Protein AF-A0A8N5I0H7-F1 (afdb_monomer_lite)

InterPro domains:
  IPR001206 Diacylglycerol kinase, catalytic domain [PF00781] (2-85)
  IPR001206 Diacylglycerol kinase, catalytic domain [PS50146] (1-119)
  IPR016064 NAD kinase/diacylglycerol kinase-like domain superfamily [SSF111331] (2-170)
  IPR017438 Inorganic polyphosphate/ATP-NAD kinase, N-terminal [G3DSA:3.40.50.10330] (1-110)
  IPR050187 Lipid Phosphate Formation and Regulation [PTHR12358] (1-170)

pLDDT: mean 95.24, std 3.11, range [74.38, 98.5]

Foldseek 3Di:
DCVVLVHDDDDDDADDPLSLLCDLLPDDCVVDQAAEAEEAPRSVQSNLQSLCPHPPSVVSVVRHYAYQYPALHHPVLQVVCVVVPHDRDDDPVSNVSSVVCVSVVDDDDADKDWDADPVRDIGIDRGDDDDALQVQLVVVLPVVRVVRNCSSVVSNVVCVVVPDDDDDDDD

Structure (mmCIF, N/CA/C/O backbone):
data_AF-A0A8N5I0H7-F1
#
_entry.id   AF-A0A8N5I0H7-F1
#
loop_
_atom_site.group_PDB
_atom_site.id
_atom_site.type_symbol
_atom_site.label_atom_id
_atom_site.label_alt_id
_atom_site.label_comp_id
_atom_site.label_asym_id
_atom_site.label_entity_id
_atom_site.label_seq_id
_atom_site.pdbx_PDB_ins_code
_atom_site.Cartn_x
_atom_site.Cartn_y
_atom_site.Cartn_z
_atom_site.occupancy
_atom_site.B_iso_or_equiv
_atom_site.auth_seq_id
_atom_site.auth_comp_id
_atom_site.auth_asym_id
_atom_site.auth_atom_id
_atom_site.pdbx_PDB_model_num
ATOM 1 N N . MET A 1 1 ? 0.756 -18.100 -14.643 1.00 92.62 1 MET A N 1
ATOM 2 C CA . MET A 1 1 ? 1.289 -18.090 -13.262 1.00 92.62 1 MET A CA 1
ATOM 3 C C . MET A 1 1 ? 0.208 -18.489 -12.277 1.00 92.62 1 MET A C 1
ATOM 5 O O . MET A 1 1 ? 0.309 -19.598 -11.800 1.00 92.62 1 MET A O 1
ATOM 9 N N . LEU A 1 2 ? -0.837 -17.684 -12.038 1.00 95.69 2 LEU A N 1
ATOM 10 C CA . LEU A 1 2 ? -1.895 -18.067 -11.083 1.00 95.69 2 LEU A CA 1
ATOM 11 C C . LEU A 1 2 ? -2.635 -19.353 -11.487 1.00 95.69 2 LEU A C 1
ATOM 13 O O . LEU A 1 2 ? -2.748 -20.251 -10.670 1.00 95.69 2 LEU A O 1
ATOM 17 N N . ALA A 1 3 ? -3.022 -19.486 -12.762 1.00 95.25 3 ALA A N 1
ATOM 18 C CA . ALA A 1 3 ? -3.624 -20.723 -13.277 1.00 95.25 3 ALA A CA 1
ATOM 19 C C . ALA A 1 3 ? -2.689 -21.944 -13.158 1.00 95.25 3 ALA A C 1
ATOM 21 O O . ALA A 1 3 ? -3.121 -23.014 -12.760 1.00 95.25 3 ALA A O 1
ATOM 22 N N . GLU A 1 4 ? -1.394 -21.765 -13.437 1.00 96.44 4 GLU A N 1
ATOM 23 C CA . GLU A 1 4 ? -0.371 -22.821 -13.289 1.00 96.44 4 GLU A CA 1
ATOM 24 C C . GLU A 1 4 ? -0.136 -23.220 -11.824 1.00 96.44 4 GLU A C 1
ATOM 26 O O . GLU A 1 4 ? 0.354 -24.308 -11.548 1.00 96.44 4 GLU A O 1
ATOM 31 N N . ALA A 1 5 ? -0.445 -22.320 -10.889 1.00 96.00 5 ALA A N 1
ATOM 32 C CA . ALA A 1 5 ? -0.359 -22.548 -9.451 1.00 96.00 5 ALA A CA 1
ATOM 33 C C . ALA A 1 5 ? -1.702 -22.995 -8.845 1.00 96.00 5 ALA A C 1
ATOM 35 O O . ALA A 1 5 ? -1.812 -23.044 -7.625 1.00 96.00 5 ALA A O 1
ATOM 36 N N . ASP A 1 6 ? -2.710 -23.276 -9.681 1.00 96.19 6 ASP A N 1
ATOM 37 C CA . ASP A 1 6 ? -4.069 -23.657 -9.276 1.00 96.19 6 ASP A CA 1
ATOM 38 C C . ASP A 1 6 ? -4.744 -22.644 -8.326 1.00 96.19 6 ASP A C 1
ATOM 40 O O . ASP A 1 6 ? -5.499 -22.983 -7.419 1.00 96.19 6 ASP A O 1
ATOM 44 N N . ILE A 1 7 ? -4.456 -21.351 -8.526 1.00 96.81 7 ILE A N 1
ATOM 45 C CA . ILE A 1 7 ? -5.049 -20.259 -7.748 1.00 96.81 7 ILE A CA 1
ATOM 46 C C . ILE A 1 7 ? -6.268 -19.719 -8.499 1.00 96.81 7 ILE A C 1
ATOM 48 O O . ILE A 1 7 ? -6.137 -18.968 -9.475 1.00 96.81 7 ILE A O 1
ATOM 52 N N . ALA A 1 8 ? -7.462 -20.068 -8.017 1.00 96.56 8 ALA A N 1
ATOM 53 C CA . ALA A 1 8 ? -8.716 -19.477 -8.472 1.00 96.56 8 ALA A CA 1
ATOM 54 C C . ALA A 1 8 ? -8.784 -17.993 -8.078 1.00 96.56 8 ALA A C 1
ATOM 56 O O . ALA A 1 8 ? -8.439 -17.614 -6.959 1.00 96.56 8 ALA A O 1
ATOM 57 N N . THR A 1 9 ? -9.228 -17.131 -8.996 1.00 96.00 9 THR A N 1
ATOM 58 C CA . THR A 1 9 ? -9.289 -15.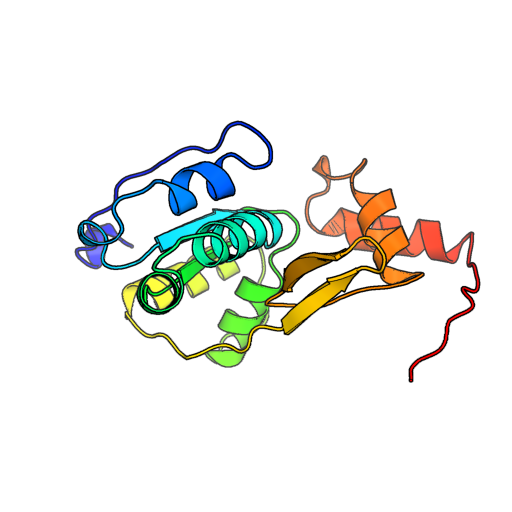684 -8.751 1.00 96.00 9 THR A CA 1
ATOM 59 C C . THR A 1 9 ? -10.618 -15.087 -9.182 1.00 96.00 9 THR A C 1
ATOM 61 O O . THR A 1 9 ? -11.172 -15.447 -10.217 1.00 96.00 9 THR A O 1
ATOM 64 N N . THR A 1 10 ? -11.101 -14.130 -8.392 1.00 97.50 10 THR A N 1
ATOM 65 C CA . THR A 1 10 ? -12.199 -13.233 -8.760 1.00 97.50 10 THR A CA 1
ATOM 66 C C . THR A 1 10 ? -11.648 -11.818 -8.822 1.00 97.50 10 THR A C 1
ATOM 68 O O . THR A 1 10 ? -10.976 -11.369 -7.894 1.00 97.50 10 THR A O 1
ATOM 71 N N . VAL A 1 11 ? -11.899 -11.117 -9.927 1.00 97.38 11 VAL A N 1
ATOM 72 C CA . VAL A 1 11 ? -11.373 -9.766 -10.150 1.00 97.38 11 VAL A CA 1
ATOM 73 C C . VAL A 1 11 ? -12.450 -8.737 -9.837 1.00 97.38 11 VAL A C 1
ATOM 75 O O . VAL A 1 11 ? -13.530 -8.760 -10.422 1.00 97.38 11 VAL A O 1
ATOM 78 N N . PHE A 1 12 ? -12.123 -7.797 -8.953 1.00 97.56 12 PHE A N 1
ATOM 79 C CA . PHE A 1 12 ? -12.928 -6.613 -8.683 1.00 97.56 12 PHE A CA 1
ATOM 80 C C . PHE A 1 12 ? -12.170 -5.362 -9.129 1.00 97.56 12 PHE A C 1
ATOM 82 O O . PHE A 1 12 ? -11.037 -5.132 -8.702 1.00 97.56 12 PHE A O 1
ATOM 89 N N . VAL A 1 13 ? -12.786 -4.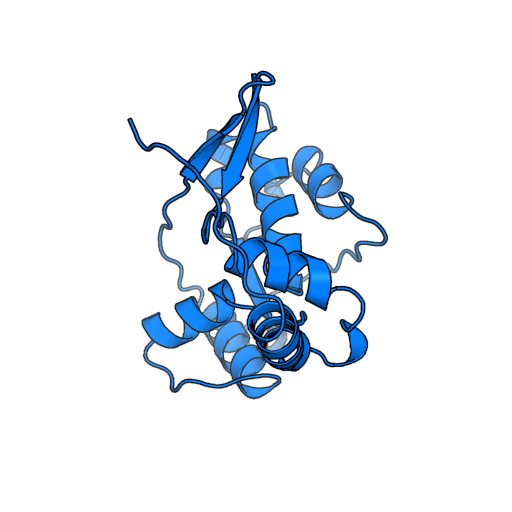554 -9.993 1.00 98.06 13 VAL A N 1
ATOM 90 C CA . VAL A 1 13 ? -12.175 -3.331 -10.526 1.00 98.06 13 VAL A CA 1
ATOM 91 C C . VAL A 1 13 ? -12.655 -2.129 -9.720 1.00 98.06 13 VAL A C 1
ATOM 93 O O . VAL A 1 13 ? -13.847 -1.853 -9.624 1.00 98.06 13 VAL A O 1
ATOM 96 N N . THR A 1 14 ? -11.715 -1.394 -9.135 1.00 97.62 14 THR A N 1
ATOM 97 C CA . THR A 1 14 ? -11.999 -0.155 -8.402 1.00 97.62 14 THR A CA 1
ATOM 98 C C . THR A 1 14 ? -12.090 1.020 -9.371 1.00 97.62 14 THR A C 1
ATOM 100 O O . THR A 1 14 ? -11.244 1.150 -10.252 1.00 97.62 14 THR A O 1
ATOM 103 N N . GLU A 1 15 ? -13.061 1.911 -9.181 1.00 96.69 15 GLU A N 1
ATOM 104 C CA . GLU A 1 15 ? -13.428 2.931 -10.180 1.00 96.69 15 GLU A CA 1
ATOM 105 C C . GLU A 1 15 ? -13.232 4.364 -9.672 1.00 96.69 15 GLU A C 1
ATOM 107 O O . GLU A 1 15 ? -13.194 5.312 -10.451 1.00 96.69 15 GLU A O 1
ATOM 112 N N . ARG A 1 16 ? -13.100 4.536 -8.353 1.00 96.75 16 ARG A N 1
ATOM 113 C CA . ARG A 1 16 ? -12.947 5.830 -7.681 1.00 96.75 16 ARG A CA 1
ATOM 114 C C . ARG A 1 16 ? -12.083 5.677 -6.434 1.00 96.75 16 ARG A C 1
ATOM 116 O O . ARG A 1 16 ? -11.897 4.564 -5.938 1.00 96.75 16 ARG A O 1
ATOM 123 N N . ALA A 1 17 ? -11.612 6.807 -5.915 1.00 94.56 17 ALA A N 1
ATOM 124 C CA . ALA A 1 17 ? -10.990 6.868 -4.598 1.00 94.56 17 ALA A CA 1
ATOM 125 C C . ALA A 1 17 ? -11.946 6.321 -3.527 1.00 94.56 17 ALA A C 1
ATOM 127 O O . ALA A 1 17 ? -13.151 6.568 -3.597 1.00 94.56 17 ALA A O 1
ATOM 128 N N . HIS A 1 18 ? -11.399 5.593 -2.557 1.00 97.06 18 HIS A N 1
ATOM 129 C CA . HIS A 1 18 ? -12.128 4.924 -1.474 1.00 97.06 18 HIS A CA 1
ATOM 130 C C . HIS A 1 18 ? -13.022 3.747 -1.902 1.00 97.06 18 HIS A C 1
ATOM 132 O O . HIS A 1 18 ? -13.664 3.135 -1.048 1.00 97.06 18 HIS A O 1
ATOM 138 N N . HIS A 1 19 ? -13.039 3.349 -3.184 1.00 98.44 19 HIS A N 1
ATOM 139 C CA . HIS A 1 19 ? -13.837 2.190 -3.600 1.00 98.44 19 HIS A CA 1
ATOM 140 C C . HIS A 1 19 ? -13.318 0.887 -2.981 1.00 98.44 19 HIS A C 1
ATOM 142 O O . HIS A 1 19 ? -14.117 0.042 -2.584 1.00 98.44 19 HIS A O 1
ATOM 148 N N . ALA A 1 20 ? -11.994 0.717 -2.885 1.00 98.38 20 ALA A N 1
ATOM 149 C CA . ALA A 1 20 ? -11.420 -0.481 -2.276 1.00 98.38 20 ALA A CA 1
ATOM 150 C C . ALA A 1 20 ? -11.711 -0.524 -0.777 1.00 98.38 20 ALA A C 1
ATOM 152 O O . ALA A 1 20 ? -12.064 -1.579 -0.258 1.00 98.38 20 ALA A O 1
ATOM 153 N N . HIS A 1 21 ? -11.605 0.633 -0.116 1.00 98.44 21 HIS A N 1
ATOM 154 C CA . HIS A 1 21 ? -11.914 0.807 1.302 1.00 98.44 21 HIS A CA 1
ATOM 155 C C . HIS A 1 21 ? -13.337 0.345 1.620 1.00 98.44 21 HIS A C 1
ATOM 157 O O . HIS A 1 21 ? -13.530 -0.523 2.467 1.00 98.44 21 HIS A O 1
ATOM 163 N N . GLU A 1 22 ? -14.330 0.903 0.924 1.00 98.38 22 GLU A N 1
ATOM 164 C CA . GLU A 1 22 ? -15.743 0.562 1.124 1.00 98.38 22 GLU A CA 1
ATOM 165 C C . GLU A 1 22 ? -16.008 -0.913 0.810 1.00 98.38 22 GLU A C 1
ATOM 167 O O . GLU A 1 22 ? -16.661 -1.602 1.592 1.00 98.38 22 GLU A O 1
ATOM 172 N N . LYS A 1 23 ? -15.429 -1.423 -0.287 1.00 97.94 23 LYS A N 1
ATOM 173 C CA . LYS A 1 23 ? -15.580 -2.823 -0.690 1.00 97.94 23 LYS A CA 1
ATOM 174 C C . LYS A 1 23 ? -15.114 -3.772 0.410 1.00 97.94 23 LYS A C 1
ATOM 176 O O . LYS A 1 23 ? -15.892 -4.619 0.819 1.00 97.94 23 LYS A O 1
ATOM 181 N N . VAL A 1 24 ? -13.882 -3.642 0.910 1.00 98.06 24 VAL A N 1
ATOM 182 C CA . VAL A 1 24 ? -13.362 -4.592 1.915 1.00 98.06 24 VAL A CA 1
ATOM 183 C C . VAL A 1 24 ? -13.983 -4.406 3.297 1.00 98.06 24 VAL A C 1
ATOM 185 O O . VAL A 1 24 ? -14.051 -5.367 4.065 1.00 98.06 24 VAL A O 1
ATOM 188 N N . ARG A 1 25 ? -14.468 -3.200 3.619 1.00 98.12 25 ARG A N 1
ATOM 189 C CA . ARG A 1 25 ? -15.225 -2.956 4.850 1.00 98.12 25 ARG A CA 1
ATOM 190 C C . ARG A 1 25 ? -16.514 -3.777 4.870 1.00 98.12 25 ARG A C 1
ATOM 192 O O . ARG A 1 25 ? -16.815 -4.375 5.896 1.00 98.12 25 ARG A O 1
ATOM 199 N N . ASP A 1 26 ? -17.214 -3.857 3.741 1.00 97.38 26 ASP A N 1
ATOM 200 C CA . ASP A 1 26 ? -18.548 -4.466 3.663 1.00 97.38 26 ASP A CA 1
ATOM 201 C C . ASP A 1 26 ? -18.533 -5.916 3.118 1.00 97.38 26 ASP A C 1
ATOM 203 O O . ASP A 1 26 ? -19.557 -6.595 3.133 1.00 97.38 2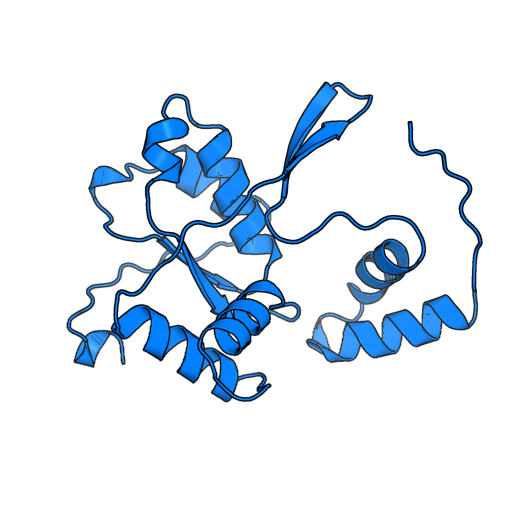6 ASP A O 1
ATOM 207 N N . GLU A 1 27 ? -17.379 -6.417 2.661 1.00 97.00 27 GLU A N 1
ATOM 208 C CA . GLU A 1 27 ? -17.226 -7.759 2.077 1.00 97.00 27 GLU A CA 1
ATOM 209 C C . GLU A 1 27 ? -17.339 -8.892 3.111 1.00 97.00 27 GLU A C 1
ATOM 211 O O . GLU A 1 27 ? -16.812 -8.803 4.224 1.00 97.00 27 GLU A O 1
ATOM 216 N N . ASP A 1 28 ? -17.924 -10.026 2.720 1.00 96.75 28 ASP A N 1
ATOM 217 C CA . ASP A 1 28 ? -17.757 -11.277 3.461 1.00 96.75 28 ASP A CA 1
ATOM 218 C C . ASP A 1 28 ? -16.369 -11.876 3.178 1.00 96.75 28 ASP A C 1
ATOM 220 O O . ASP A 1 28 ? -16.129 -12.487 2.139 1.00 96.75 28 ASP A O 1
ATOM 224 N N . LEU A 1 29 ? -15.425 -11.697 4.103 1.00 96.81 29 LEU A N 1
ATOM 225 C CA . LEU A 1 29 ? -14.049 -12.182 3.953 1.00 96.81 29 LEU A CA 1
ATOM 226 C C . LEU A 1 29 ? -13.906 -13.701 4.134 1.00 96.81 29 LEU A C 1
ATOM 228 O O . LEU A 1 29 ? -12.817 -14.232 3.901 1.00 96.81 29 LEU A O 1
ATOM 232 N N . SER A 1 30 ? -14.956 -14.406 4.568 1.00 96.00 30 SER A N 1
ATOM 233 C CA . SER A 1 30 ? -14.913 -15.862 4.754 1.00 96.00 30 SER A CA 1
ATOM 234 C C . SER A 1 30 ? -14.823 -16.622 3.429 1.00 96.00 30 SER A C 1
ATOM 236 O O . SER A 1 30 ? -14.250 -17.706 3.390 1.00 96.00 30 SER A O 1
ATOM 238 N N . GLN A 1 31 ? -15.300 -16.016 2.339 1.00 96.12 31 GLN A N 1
ATOM 239 C CA . GLN A 1 31 ? -15.288 -16.609 1.000 1.00 96.12 31 GLN A CA 1
ATOM 240 C C . GLN A 1 31 ? -13.908 -16.540 0.304 1.00 96.12 31 GLN A C 1
ATOM 242 O O . GLN A 1 31 ? -13.730 -17.124 -0.761 1.00 96.12 31 GLN A O 1
ATOM 247 N N . TRP A 1 32 ? -12.941 -15.804 0.870 1.00 96.81 32 TRP A N 1
ATOM 248 C CA . TRP A 1 32 ? -11.643 -15.524 0.243 1.00 96.81 32 TRP A CA 1
ATOM 249 C C . TRP A 1 32 ? -10.494 -16.033 1.104 1.00 96.81 32 TRP A C 1
ATOM 251 O O . TRP A 1 32 ? -10.427 -15.671 2.270 1.00 96.81 32 TRP A O 1
ATOM 261 N N . ASP A 1 33 ? -9.519 -16.759 0.561 1.00 96.25 33 ASP A N 1
ATOM 262 C CA . ASP A 1 33 ? -8.325 -17.148 1.334 1.00 96.25 33 ASP A CA 1
ATOM 263 C C . ASP A 1 33 ? -7.313 -16.007 1.483 1.00 96.25 33 ASP A C 1
ATOM 265 O O . ASP A 1 33 ? -6.591 -15.921 2.474 1.00 96.25 33 ASP A O 1
ATOM 269 N N . THR A 1 34 ? -7.235 -15.113 0.498 1.00 96.44 34 THR A N 1
ATOM 270 C CA . THR A 1 34 ? -6.242 -14.032 0.421 1.00 96.44 34 THR A CA 1
ATOM 271 C C . THR A 1 34 ? -6.808 -12.871 -0.386 1.00 96.44 34 THR A C 1
ATOM 273 O O . THR A 1 34 ? -7.483 -13.082 -1.392 1.00 96.44 34 THR A O 1
ATOM 276 N N . LEU A 1 35 ? -6.501 -11.638 0.021 1.00 98.06 35 LEU A N 1
ATOM 277 C CA . LEU A 1 35 ? -6.817 -10.445 -0.763 1.00 98.06 35 LEU A CA 1
ATOM 278 C C . LEU A 1 35 ? -5.576 -10.004 -1.542 1.00 98.06 35 LEU A C 1
ATOM 280 O O . LEU A 1 35 ? -4.546 -9.673 -0.955 1.00 98.06 35 LEU A O 1
ATOM 284 N N . VAL A 1 36 ? -5.673 -9.986 -2.872 1.00 98.06 36 VAL A N 1
ATOM 285 C CA . VAL A 1 36 ? -4.583 -9.557 -3.758 1.00 98.06 36 VAL A CA 1
ATOM 286 C C . VAL A 1 36 ? -4.882 -8.162 -4.298 1.00 98.06 36 VAL A C 1
ATOM 288 O O . VAL A 1 36 ? -5.850 -7.954 -5.024 1.00 98.06 36 VAL A O 1
ATOM 291 N N . VAL A 1 37 ? -4.025 -7.200 -3.970 1.00 98.06 37 VAL A N 1
ATOM 292 C CA . VAL A 1 37 ? -4.125 -5.804 -4.397 1.00 98.06 37 VAL A CA 1
ATOM 293 C C . VAL A 1 37 ? -3.159 -5.558 -5.551 1.00 98.06 37 VAL A C 1
ATOM 295 O O . VAL A 1 37 ? -1.949 -5.464 -5.353 1.00 98.06 37 VAL A O 1
ATOM 298 N 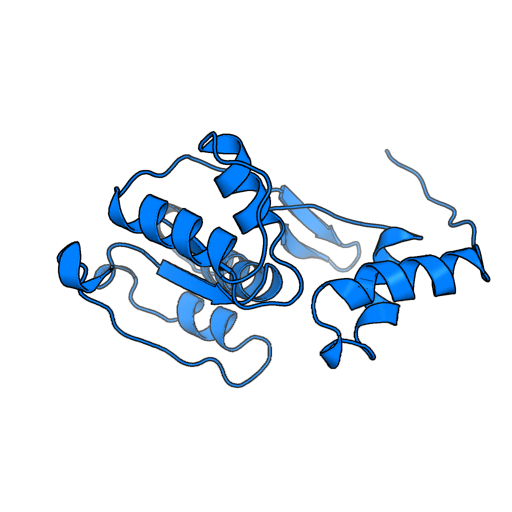N . MET A 1 38 ? -3.687 -5.432 -6.770 1.00 97.56 38 MET A N 1
ATOM 299 C CA . MET A 1 38 ? -2.892 -5.133 -7.965 1.00 97.56 38 MET A CA 1
ATOM 300 C C . MET A 1 38 ? -2.955 -3.640 -8.313 1.00 97.56 38 MET A C 1
ATOM 302 O O . MET A 1 38 ? -3.822 -3.203 -9.063 1.00 97.56 38 MET A O 1
ATOM 306 N N . SER A 1 39 ? -2.057 -2.839 -7.736 1.00 95.88 39 SER A N 1
ATOM 307 C CA . SER A 1 39 ? -1.979 -1.380 -7.934 1.00 95.88 39 SER A CA 1
ATOM 308 C C . SER A 1 39 ? -0.662 -0.845 -7.348 1.00 95.88 39 SER A C 1
ATOM 310 O O . SER A 1 39 ? 0.338 -1.558 -7.345 1.00 95.88 39 SER A O 1
ATOM 312 N N . GLY A 1 40 ? -0.627 0.408 -6.895 1.00 94.81 40 GLY A N 1
ATOM 313 C CA . GLY A 1 40 ? 0.433 0.942 -6.039 1.00 94.81 40 GLY A CA 1
ATOM 314 C C . GLY A 1 40 ? 0.077 0.901 -4.551 1.00 94.81 40 GLY A C 1
ATOM 315 O O . GLY A 1 40 ? -1.007 0.456 -4.169 1.00 94.81 40 GLY A O 1
ATOM 316 N N . ASP A 1 41 ? 0.969 1.444 -3.719 1.00 95.81 41 ASP A N 1
ATOM 317 C CA . ASP A 1 41 ? 0.843 1.435 -2.250 1.00 95.81 41 ASP A CA 1
ATOM 318 C C . ASP A 1 41 ? -0.482 2.061 -1.752 1.00 95.81 41 ASP A C 1
ATOM 320 O O . ASP A 1 41 ? -1.072 1.599 -0.777 1.00 95.81 41 ASP A O 1
ATOM 324 N N . GLY A 1 42 ? -1.003 3.072 -2.459 1.00 95.44 42 GLY A N 1
ATOM 325 C CA . GLY A 1 42 ? -2.240 3.770 -2.086 1.00 95.44 42 GLY A CA 1
ATOM 326 C C . GLY A 1 42 ? -3.503 2.898 -2.091 1.00 95.44 42 GLY A C 1
ATOM 327 O O . GLY A 1 42 ? -4.377 3.100 -1.254 1.00 95.44 42 GLY A O 1
ATOM 328 N N . LEU A 1 43 ? -3.603 1.898 -2.975 1.00 97.62 43 LEU A N 1
ATOM 329 C CA . LEU A 1 43 ? -4.781 1.020 -2.983 1.00 97.62 43 LEU A CA 1
ATOM 330 C C . LEU A 1 43 ? -4.736 0.025 -1.821 1.00 97.62 43 LEU A C 1
ATOM 332 O O . LEU A 1 43 ? -5.761 -0.269 -1.214 1.00 97.62 43 LEU A O 1
ATOM 336 N N . LEU A 1 44 ? -3.540 -0.456 -1.467 1.00 97.44 44 LEU A N 1
ATOM 337 C CA . LEU A 1 44 ? -3.378 -1.287 -0.277 1.00 97.44 44 LEU A CA 1
ATOM 338 C C . LEU A 1 44 ? -3.653 -0.476 0.994 1.00 97.44 44 LEU A C 1
ATOM 340 O O . LEU A 1 44 ? -4.214 -1.010 1.944 1.00 97.44 44 LEU A O 1
ATOM 344 N N . PHE A 1 45 ? -3.322 0.818 1.000 1.00 97.56 45 PHE A N 1
ATOM 345 C CA . PHE A 1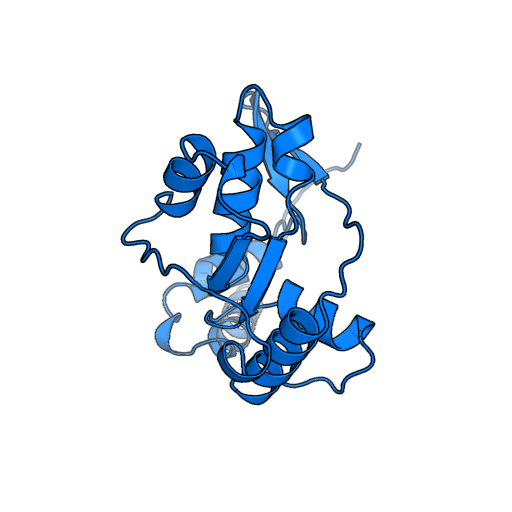 45 ? -3.668 1.716 2.101 1.00 97.56 45 PHE A CA 1
ATOM 346 C C . PHE A 1 45 ? -5.185 1.806 2.306 1.00 97.56 45 PHE A C 1
ATOM 348 O O . PHE A 1 45 ? -5.643 1.711 3.446 1.00 97.56 45 PHE A O 1
ATOM 355 N N . GLU A 1 46 ? -5.965 1.928 1.226 1.00 98.38 46 GLU A N 1
ATOM 356 C CA . GLU A 1 46 ? -7.431 1.866 1.296 1.00 98.38 46 GLU A CA 1
ATOM 357 C C . GLU A 1 46 ? -7.919 0.519 1.841 1.00 98.38 46 GLU A C 1
ATOM 359 O O . GLU A 1 46 ? -8.778 0.492 2.717 1.00 98.38 46 GLU A O 1
ATOM 364 N N . VAL A 1 47 ? -7.345 -0.594 1.371 1.00 98.50 47 VAL A N 1
ATOM 365 C CA . VAL A 1 47 ? -7.719 -1.936 1.842 1.00 98.50 47 VAL A CA 1
ATOM 366 C C . VAL A 1 47 ? -7.448 -2.102 3.338 1.00 98.50 47 VAL A C 1
ATOM 368 O O . VAL A 1 47 ? -8.337 -2.502 4.081 1.00 98.50 47 VAL A O 1
ATOM 371 N N . VAL A 1 48 ? -6.248 -1.756 3.811 1.00 98.31 48 VAL A N 1
ATOM 372 C CA . VAL A 1 48 ? -5.889 -1.883 5.233 1.00 98.31 48 VAL A CA 1
ATOM 373 C C . VAL A 1 48 ? -6.813 -1.038 6.107 1.00 98.31 48 VAL A C 1
ATOM 375 O O . VAL A 1 48 ? -7.323 -1.530 7.109 1.00 98.31 48 VAL A O 1
ATOM 378 N N . ASN A 1 49 ? -7.072 0.217 5.733 1.00 98.44 49 ASN A N 1
ATOM 379 C CA . ASN A 1 49 ? -7.946 1.080 6.528 1.00 98.44 49 ASN A CA 1
ATOM 380 C C . ASN A 1 49 ? -9.412 0.623 6.481 1.00 98.44 49 ASN A C 1
ATOM 382 O O . ASN A 1 49 ? -10.070 0.651 7.518 1.00 98.44 49 ASN A O 1
ATOM 386 N N . GLY A 1 50 ? -9.896 0.117 5.343 1.00 98.31 50 GLY A N 1
ATOM 387 C CA . GLY A 1 50 ? -11.230 -0.476 5.239 1.00 98.31 50 GLY A CA 1
ATOM 388 C C . GLY A 1 50 ? -11.406 -1.700 6.141 1.00 98.31 50 GLY A C 1
ATOM 389 O O . GLY A 1 50 ? -12.418 -1.810 6.828 1.00 98.31 50 GLY A O 1
ATOM 390 N N . LEU A 1 51 ? -10.400 -2.582 6.219 1.00 98.50 51 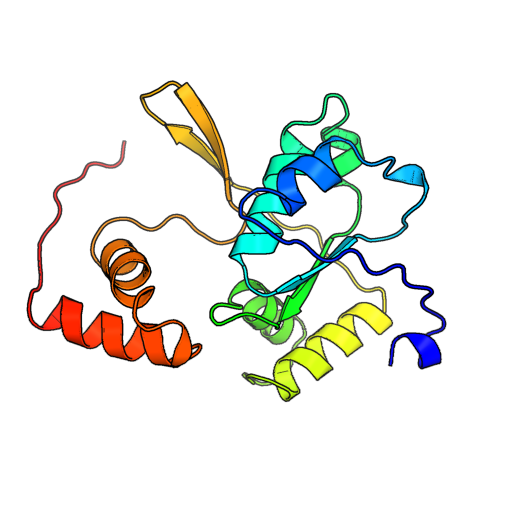LEU A N 1
ATOM 391 C CA . LEU A 1 51 ? -10.412 -3.736 7.131 1.00 98.50 51 LEU A CA 1
ATOM 392 C C . LEU A 1 51 ? -10.376 -3.311 8.605 1.00 98.50 51 LEU A C 1
ATOM 394 O O . LEU A 1 51 ? -11.073 -3.893 9.434 1.00 98.50 51 LEU A O 1
ATOM 398 N N . MET A 1 52 ? -9.586 -2.285 8.932 1.00 98.00 52 MET A N 1
ATOM 399 C CA . MET A 1 52 ? -9.458 -1.759 10.295 1.00 98.00 52 MET A CA 1
ATOM 400 C C . MET A 1 52 ? -10.706 -1.015 10.794 1.00 98.00 52 MET A C 1
ATOM 402 O O . MET A 1 52 ? -10.868 -0.852 12.002 1.00 98.00 52 MET A O 1
ATOM 406 N N . GLU A 1 53 ? -11.587 -0.572 9.894 1.00 97.56 53 GLU A N 1
ATOM 407 C CA . GLU A 1 53 ? -12.876 0.042 10.240 1.00 97.56 53 GLU A CA 1
ATOM 408 C C . GLU A 1 53 ? -13.986 -0.977 10.524 1.00 97.56 53 GLU A C 1
ATOM 410 O O . GLU A 1 53 ? -15.064 -0.606 10.996 1.00 97.56 53 GLU A O 1
ATOM 415 N N . ARG A 1 54 ? -13.746 -2.265 10.265 1.00 98.12 54 ARG A N 1
ATOM 416 C CA . ARG A 1 54 ? -14.754 -3.300 10.486 1.00 98.12 54 ARG A CA 1
ATOM 417 C C . ARG A 1 54 ? -14.973 -3.589 11.977 1.00 98.12 54 ARG A C 1
ATOM 419 O O . ARG A 1 54 ? -14.020 -3.559 12.761 1.00 98.12 54 ARG A O 1
ATOM 426 N N . PRO A 1 55 ? -16.190 -3.989 12.391 1.00 97.62 55 PRO A N 1
ATOM 427 C CA . PRO A 1 55 ? -16.438 -4.453 13.759 1.00 97.62 55 PRO A CA 1
ATOM 428 C C . PRO A 1 55 ? -15.578 -5.667 14.155 1.00 97.62 55 PRO A C 1
ATOM 430 O O . PRO A 1 55 ? -15.148 -5.782 15.302 1.00 97.62 55 PRO A O 1
ATOM 433 N N . ASP A 1 56 ? -15.291 -6.550 13.197 1.00 97.81 56 ASP A N 1
ATOM 434 C CA . ASP A 1 56 ? -14.492 -7.773 13.324 1.00 97.81 56 ASP A CA 1
ATOM 435 C C . ASP A 1 56 ? -13.025 -7.583 12.888 1.00 97.81 56 ASP A C 1
ATOM 437 O O . ASP A 1 56 ? -12.351 -8.556 12.544 1.00 97.81 56 ASP A O 1
ATOM 441 N N . TRP A 1 57 ? -12.496 -6.349 12.924 1.00 97.56 57 TRP A N 1
ATOM 442 C CA . TRP A 1 57 ? -11.166 -6.002 12.393 1.00 97.56 57 TRP A CA 1
ATOM 443 C C . TRP A 1 57 ? -10.031 -6.936 12.845 1.00 97.56 57 TRP A C 1
ATOM 445 O O . TRP A 1 57 ? -9.105 -7.197 12.082 1.00 97.56 57 TRP A O 1
ATOM 455 N N . ARG A 1 58 ? -10.089 -7.472 14.074 1.00 96.88 58 ARG A N 1
ATOM 456 C CA . ARG A 1 58 ? -9.069 -8.396 14.604 1.00 96.88 58 ARG A CA 1
ATOM 457 C C . ARG A 1 58 ? -8.986 -9.700 13.821 1.00 96.88 58 ARG A C 1
ATOM 459 O O . ARG A 1 58 ? -7.893 -10.230 13.665 1.00 96.88 58 ARG A O 1
ATOM 466 N N . GLU A 1 59 ? -10.123 -10.217 13.368 1.00 96.81 59 GLU A N 1
ATOM 467 C CA . GLU A 1 59 ? -10.180 -11.418 12.534 1.00 96.81 59 GLU A CA 1
ATOM 468 C C . GLU A 1 59 ? -9.956 -11.056 11.066 1.00 96.81 59 GLU A C 1
ATOM 470 O O . GLU A 1 59 ? -9.187 -11.729 10.383 1.00 96.81 59 GLU A O 1
ATOM 475 N N . ALA A 1 60 ? -10.526 -9.938 10.605 1.00 97.44 60 ALA A N 1
ATOM 476 C CA . ALA A 1 60 ? -10.327 -9.440 9.247 1.00 97.44 60 ALA A CA 1
ATOM 477 C C . ALA A 1 60 ? -8.837 -9.229 8.914 1.00 97.44 60 ALA A C 1
ATOM 479 O O . ALA A 1 60 ? -8.374 -9.649 7.857 1.00 97.44 60 ALA A O 1
ATOM 480 N N . MET A 1 61 ? -8.057 -8.667 9.842 1.00 96.25 61 MET A N 1
ATOM 481 C CA . MET A 1 61 ? -6.617 -8.436 9.670 1.00 96.25 61 MET A CA 1
ATOM 482 C C . MET A 1 61 ? -5.754 -9.702 9.708 1.00 96.25 61 MET A C 1
ATOM 484 O O . MET A 1 61 ? -4.574 -9.634 9.371 1.00 96.25 61 MET A O 1
ATOM 488 N N . LYS A 1 62 ? -6.308 -10.862 10.089 1.00 95.44 62 LYS A N 1
ATOM 489 C CA . LYS A 1 62 ? -5.609 -12.148 9.930 1.00 95.44 62 LYS A CA 1
ATOM 490 C C . LYS A 1 62 ? -5.647 -12.644 8.486 1.00 95.44 62 LYS A C 1
ATOM 492 O O . LYS A 1 62 ? -4.892 -13.555 8.153 1.00 95.44 62 LYS A O 1
ATOM 497 N N . LYS A 1 63 ? -6.512 -12.075 7.634 1.00 96.44 63 LYS A N 1
ATOM 498 C CA . LYS A 1 63 ? -6.568 -12.405 6.209 1.00 96.44 63 LYS A CA 1
ATOM 499 C C . LYS A 1 63 ? -5.250 -11.989 5.541 1.00 96.44 63 LYS A C 1
ATOM 501 O O . LYS A 1 63 ? -4.900 -10.810 5.607 1.00 96.44 63 LYS A O 1
ATOM 506 N N . PRO A 1 64 ? -4.524 -12.908 4.883 1.00 97.00 64 PRO A N 1
ATOM 507 C CA . PRO A 1 64 ? -3.322 -12.549 4.148 1.00 97.00 64 PRO A CA 1
ATOM 508 C C . PRO A 1 64 ? -3.615 -11.491 3.080 1.00 97.00 64 PRO A C 1
ATOM 510 O O . PRO A 1 64 ? -4.579 -11.602 2.315 1.00 97.00 64 PRO A O 1
ATOM 513 N N . LEU A 1 65 ? -2.758 -10.472 3.031 1.00 97.88 65 LEU A N 1
ATOM 514 C CA . LEU A 1 65 ? -2.776 -9.431 2.010 1.00 97.88 65 LEU A CA 1
ATOM 515 C C . LEU A 1 65 ? -1.564 -9.613 1.100 1.00 97.88 65 LEU A C 1
ATOM 517 O O . LEU A 1 65 ? -0.439 -9.783 1.568 1.00 97.88 65 LEU A O 1
ATOM 521 N N . CYS A 1 66 ? -1.785 -9.543 -0.206 1.00 97.31 66 CYS A N 1
ATOM 522 C CA . CYS A 1 66 ? -0.734 -9.573 -1.211 1.00 97.31 66 CYS A CA 1
ATOM 523 C C . CYS A 1 66 ? -0.772 -8.282 -2.026 1.00 97.31 66 CYS A C 1
ATOM 525 O O . CYS A 1 66 ? -1.848 -7.801 -2.373 1.00 97.31 66 CYS A O 1
ATOM 527 N N . ILE A 1 67 ? 0.395 -7.738 -2.373 1.00 97.19 67 ILE A N 1
ATOM 528 C CA . ILE A 1 67 ? 0.513 -6.611 -3.298 1.00 97.19 67 ILE A CA 1
ATOM 529 C C . ILE A 1 67 ? 1.196 -7.061 -4.589 1.00 97.19 67 ILE A C 1
ATOM 531 O O . ILE A 1 67 ? 2.297 -7.612 -4.574 1.00 97.19 67 ILE A O 1
ATOM 535 N N . LEU A 1 68 ? 0.546 -6.797 -5.721 1.00 97.75 68 LEU A N 1
ATOM 536 C CA . LEU A 1 68 ? 1.126 -6.945 -7.050 1.00 97.75 68 LEU A CA 1
ATOM 537 C C . LEU A 1 68 ? 1.341 -5.547 -7.646 1.00 97.75 68 LEU A C 1
ATOM 539 O O . LEU A 1 68 ? 0.389 -4.771 -7.743 1.00 97.75 68 LEU A O 1
ATOM 543 N N . PRO A 1 69 ? 2.572 -5.193 -8.051 1.00 96.88 69 PRO A N 1
ATOM 544 C CA . PRO A 1 69 ? 2.885 -3.842 -8.497 1.00 96.88 69 PRO A CA 1
ATOM 545 C C . PRO A 1 69 ? 2.211 -3.534 -9.840 1.00 96.88 69 PRO A C 1
ATOM 547 O O . PRO A 1 69 ? 2.563 -4.095 -10.879 1.00 96.88 69 PRO A O 1
ATOM 550 N N . GLY A 1 70 ? 1.265 -2.602 -9.814 1.00 92.00 70 GLY A N 1
ATOM 551 C CA . GLY A 1 70 ? 0.587 -2.039 -10.985 1.00 92.00 70 GLY A CA 1
ATOM 552 C C . GLY A 1 70 ? 0.587 -0.506 -11.009 1.00 92.00 70 GLY A C 1
ATOM 553 O O . GLY A 1 70 ? 0.111 0.088 -11.972 1.00 92.00 70 GLY A O 1
ATOM 554 N N . GLY A 1 71 ? 1.111 0.142 -9.961 1.00 84.88 71 GLY A N 1
ATOM 555 C CA . GLY A 1 71 ? 1.119 1.596 -9.807 1.00 84.88 71 GLY A CA 1
ATOM 556 C C . GLY A 1 71 ? 2.453 2.264 -10.146 1.00 84.88 71 GLY A C 1
ATOM 557 O O . GLY A 1 71 ? 3.423 1.627 -10.562 1.00 84.88 71 GLY A O 1
ATOM 558 N N . SER A 1 72 ? 2.513 3.584 -9.937 1.00 83.81 72 SER A N 1
ATOM 559 C CA . SER A 1 72 ? 3.744 4.382 -10.059 1.00 83.81 72 SER A CA 1
ATOM 560 C C . SER A 1 72 ? 4.626 4.333 -8.804 1.00 83.81 72 SER A C 1
ATOM 562 O O . SER A 1 72 ? 5.844 4.437 -8.931 1.00 83.81 72 SER A O 1
ATOM 564 N N . GLY A 1 73 ? 4.027 4.150 -7.621 1.00 85.62 73 GLY A N 1
ATOM 565 C CA . GLY A 1 73 ? 4.700 3.872 -6.347 1.00 85.62 73 GLY A CA 1
ATOM 566 C C . GLY A 1 73 ? 4.358 2.458 -5.882 1.00 85.62 73 GLY A C 1
ATOM 567 O O . GLY A 1 73 ? 3.181 2.148 -5.709 1.00 85.62 73 GLY A O 1
ATOM 568 N N . ASN A 1 74 ? 5.374 1.600 -5.773 1.00 94.44 74 ASN A N 1
ATOM 569 C CA . ASN A 1 74 ? 5.237 0.198 -5.362 1.00 94.44 74 ASN A CA 1
ATOM 570 C C . ASN A 1 74 ? 6.299 -0.143 -4.306 1.00 94.44 74 ASN A C 1
ATOM 572 O O . ASN A 1 74 ? 7.009 -1.144 -4.426 1.00 94.44 74 ASN A O 1
ATOM 576 N N . ALA A 1 75 ? 6.481 0.747 -3.335 1.00 95.69 75 ALA A N 1
ATOM 577 C CA . ALA A 1 75 ? 7.541 0.643 -2.345 1.00 95.69 75 ALA A CA 1
ATOM 578 C C . ALA A 1 75 ? 7.403 -0.636 -1.515 1.00 95.69 75 ALA A C 1
ATOM 580 O O . ALA A 1 75 ? 8.398 -1.331 -1.329 1.00 95.69 75 ALA A O 1
ATOM 581 N N . LEU A 1 76 ? 6.186 -1.027 -1.113 1.00 96.69 76 LEU A N 1
ATOM 582 C CA . LEU A 1 76 ? 6.003 -2.284 -0.389 1.00 96.69 76 LEU A CA 1
ATOM 583 C C . LEU A 1 76 ? 6.345 -3.507 -1.247 1.00 96.69 76 LEU A C 1
ATOM 585 O O . LEU A 1 76 ? 7.036 -4.408 -0.779 1.00 96.69 76 LEU A O 1
ATOM 589 N N . ALA A 1 77 ? 5.907 -3.536 -2.508 1.00 97.25 77 ALA A N 1
ATOM 590 C CA . ALA A 1 77 ? 6.238 -4.634 -3.418 1.00 97.25 77 ALA A CA 1
ATOM 591 C C . ALA A 1 77 ? 7.760 -4.748 -3.629 1.00 97.25 77 ALA A C 1
ATOM 593 O O . ALA A 1 77 ? 8.309 -5.850 -3.627 1.00 97.25 77 ALA A O 1
ATOM 594 N N . ALA A 1 78 ? 8.451 -3.610 -3.759 1.00 97.19 78 ALA A N 1
ATOM 595 C CA . ALA A 1 78 ? 9.907 -3.553 -3.855 1.00 97.19 78 ALA A CA 1
ATOM 596 C C . ALA A 1 78 ? 10.595 -4.051 -2.571 1.00 97.19 78 ALA A C 1
ATOM 598 O O . ALA A 1 78 ? 11.548 -4.826 -2.663 1.00 97.19 78 ALA A O 1
ATOM 599 N N . SER A 1 79 ? 10.088 -3.673 -1.394 1.00 96.88 79 SER A N 1
ATOM 600 C CA . SER A 1 79 ? 10.580 -4.162 -0.101 1.00 96.88 79 SER A CA 1
ATOM 601 C C . SER A 1 79 ? 10.398 -5.672 0.038 1.00 96.88 79 SER A C 1
ATOM 603 O O . SER A 1 79 ? 11.354 -6.369 0.361 1.00 96.88 79 SER A O 1
ATOM 605 N N . ILE A 1 80 ? 9.213 -6.210 -0.272 1.00 96.31 80 ILE A N 1
ATOM 606 C CA . ILE A 1 80 ? 8.946 -7.658 -0.228 1.00 96.31 80 ILE A CA 1
ATOM 607 C C . ILE A 1 80 ? 9.882 -8.413 -1.180 1.00 96.31 80 ILE A C 1
ATOM 609 O O . ILE A 1 80 ? 10.453 -9.431 -0.801 1.00 96.31 80 ILE A O 1
ATOM 613 N N . ASN A 1 81 ? 10.086 -7.904 -2.398 1.00 96.94 81 ASN A N 1
ATOM 614 C CA . ASN A 1 81 ? 11.028 -8.484 -3.355 1.00 96.94 81 ASN A CA 1
ATOM 615 C C . ASN A 1 81 ? 12.459 -8.542 -2.792 1.00 96.94 81 ASN A C 1
ATOM 617 O O . ASN A 1 81 ? 13.119 -9.572 -2.918 1.00 96.94 81 ASN A O 1
ATOM 621 N N . TYR A 1 82 ? 12.914 -7.460 -2.155 1.00 97.00 82 TYR A N 1
ATOM 622 C CA . TYR A 1 82 ? 14.225 -7.403 -1.509 1.00 97.00 82 TYR A CA 1
ATOM 623 C C . TYR A 1 82 ? 14.343 -8.410 -0.356 1.00 97.00 82 TYR A C 1
ATOM 625 O O . TYR A 1 82 ? 15.284 -9.200 -0.326 1.00 97.00 82 TYR A O 1
ATOM 633 N N . TYR A 1 83 ? 13.362 -8.454 0.552 1.00 95.88 83 TYR A N 1
ATOM 634 C CA . TYR A 1 83 ? 13.365 -9.398 1.678 1.00 95.88 83 TYR A CA 1
ATOM 635 C C . TYR A 1 83 ? 13.243 -10.863 1.243 1.00 95.88 83 TYR A C 1
ATOM 637 O O . TYR A 1 83 ? 13.712 -11.752 1.948 1.00 95.88 83 TYR A O 1
ATOM 645 N N . ALA A 1 84 ? 12.670 -11.125 0.069 1.00 95.00 84 ALA A N 1
ATOM 646 C CA . ALA A 1 84 ? 12.638 -12.452 -0.535 1.00 95.00 84 ALA A CA 1
ATOM 647 C C . ALA A 1 84 ? 13.959 -12.848 -1.235 1.00 95.00 84 ALA A C 1
ATOM 649 O O . ALA A 1 84 ? 14.033 -13.935 -1.810 1.00 95.00 84 ALA A O 1
ATOM 650 N N . GLY A 1 85 ? 14.992 -11.997 -1.187 1.00 95.88 85 GLY A N 1
ATOM 651 C CA . GLY A 1 85 ? 16.331 -12.282 -1.710 1.00 95.88 85 GLY A CA 1
ATOM 652 C C . GLY A 1 85 ? 16.488 -12.080 -3.219 1.00 95.88 85 GLY A C 1
ATOM 653 O O . GLY A 1 85 ? 17.440 -12.597 -3.799 1.00 95.88 85 GLY A O 1
ATOM 654 N N . TYR A 1 86 ? 15.568 -11.362 -3.869 1.00 96.44 86 TYR A N 1
ATOM 655 C CA . TYR A 1 86 ? 15.683 -11.034 -5.291 1.00 96.44 86 TYR A CA 1
ATOM 656 C C . TYR A 1 86 ? 16.429 -9.717 -5.515 1.00 96.44 86 TYR A C 1
ATOM 658 O O . TYR A 1 86 ? 16.387 -8.804 -4.690 1.00 96.44 86 TYR A O 1
ATOM 666 N N . ASP A 1 87 ? 17.020 -9.584 -6.703 1.00 95.88 87 ASP A N 1
ATOM 667 C CA . ASP A 1 87 ? 17.622 -8.335 -7.164 1.00 95.88 87 ASP A CA 1
ATOM 668 C C . ASP A 1 87 ? 16.622 -7.171 -7.159 1.00 95.88 87 ASP A C 1
ATOM 670 O O . ASP A 1 87 ? 15.414 -7.343 -7.367 1.00 95.88 87 ASP A O 1
ATOM 674 N N . HIS A 1 88 ? 17.142 -5.952 -7.009 1.00 94.50 88 HIS A N 1
ATOM 675 C CA . HIS A 1 88 ? 16.358 -4.732 -7.172 1.00 94.50 88 HIS A CA 1
ATOM 676 C C . HIS A 1 88 ? 15.886 -4.586 -8.625 1.00 94.50 88 HIS A C 1
ATOM 678 O O . HIS A 1 88 ? 16.641 -4.210 -9.523 1.00 94.50 88 HIS A O 1
ATOM 684 N N . VAL A 1 89 ? 14.605 -4.870 -8.855 1.00 94.06 89 VAL A N 1
ATOM 685 C CA . VAL A 1 89 ? 13.966 -4.825 -10.174 1.00 94.06 89 VAL A CA 1
ATOM 686 C C . VAL A 1 89 ? 12.721 -3.941 -10.167 1.00 94.06 89 VAL A C 1
ATOM 688 O O . VAL A 1 89 ? 12.131 -3.663 -9.128 1.00 94.06 89 VAL A O 1
ATOM 691 N N . ALA A 1 90 ? 12.293 -3.509 -11.353 1.00 91.38 90 ALA A N 1
ATOM 692 C CA . ALA A 1 90 ? 11.108 -2.675 -11.539 1.00 91.38 90 ALA A CA 1
ATOM 693 C C . ALA A 1 90 ? 10.203 -3.213 -12.658 1.00 91.38 90 ALA A C 1
ATOM 695 O O . ALA A 1 90 ? 10.588 -4.092 -13.440 1.00 91.38 90 ALA A O 1
ATOM 696 N N . LYS A 1 91 ? 9.000 -2.633 -12.769 1.00 91.06 91 LYS A N 1
ATOM 697 C CA . LYS A 1 91 ? 8.016 -2.924 -13.827 1.00 91.06 91 LYS A CA 1
ATOM 698 C C . LYS A 1 91 ? 7.700 -4.428 -13.897 1.00 91.06 91 LYS A C 1
ATOM 700 O O . LYS A 1 91 ? 7.463 -5.061 -12.873 1.00 91.06 91 LYS A O 1
ATOM 705 N N . LYS A 1 92 ? 7.728 -5.010 -15.102 1.00 94.12 92 LYS A N 1
ATOM 706 C CA . LYS A 1 92 ? 7.371 -6.409 -15.367 1.00 94.12 92 LYS A CA 1
ATOM 707 C C . LYS A 1 92 ? 8.165 -7.404 -14.518 1.00 94.12 92 LYS A C 1
ATOM 709 O O . LYS A 1 92 ? 7.578 -8.364 -14.046 1.00 94.12 92 LYS A O 1
ATOM 714 N N . LYS A 1 93 ? 9.464 -7.169 -14.291 1.00 95.94 93 LYS A N 1
ATOM 715 C CA . LYS A 1 93 ? 10.292 -8.074 -13.475 1.00 95.94 93 LYS A CA 1
ATOM 716 C C . LYS A 1 93 ? 9.842 -8.086 -12.013 1.00 95.94 93 LYS A C 1
ATOM 718 O O . LYS A 1 93 ? 9.700 -9.159 -11.443 1.00 95.94 93 LYS A O 1
ATOM 723 N N . LEU A 1 94 ? 9.545 -6.913 -11.445 1.00 96.94 94 LEU A N 1
ATOM 724 C CA . LEU A 1 94 ? 9.012 -6.822 -10.083 1.00 96.94 94 LEU A CA 1
ATOM 725 C C . LEU A 1 94 ? 7.649 -7.515 -9.982 1.00 96.94 94 LEU A C 1
ATOM 727 O O . LEU A 1 94 ? 7.430 -8.302 -9.070 1.00 96.94 94 LEU A O 1
ATOM 731 N N . LEU A 1 95 ? 6.768 -7.293 -10.963 1.00 97.56 95 LEU A N 1
ATOM 732 C CA . LEU A 1 95 ? 5.477 -7.979 -11.033 1.00 97.56 95 LEU A CA 1
ATOM 733 C C . LEU A 1 95 ? 5.640 -9.501 -11.086 1.00 97.56 95 LEU A C 1
ATOM 735 O O . LEU A 1 95 ? 4.959 -10.209 -10.350 1.00 97.56 95 LEU A O 1
ATOM 739 N N . THR A 1 96 ? 6.551 -10.010 -11.918 1.00 97.25 96 THR A N 1
ATOM 740 C CA . THR A 1 96 ? 6.843 -11.446 -12.007 1.00 97.25 96 THR A CA 1
ATOM 741 C C . THR A 1 96 ? 7.342 -12.000 -10.675 1.00 97.25 96 THR A C 1
ATOM 743 O O . THR A 1 96 ? 6.816 -13.015 -10.225 1.00 97.25 96 THR A O 1
ATOM 746 N N . ASN A 1 97 ? 8.279 -11.323 -10.009 1.00 97.31 97 ASN A N 1
ATOM 747 C CA . ASN A 1 97 ? 8.802 -11.769 -8.717 1.00 97.31 97 ASN A CA 1
ATOM 748 C C . ASN A 1 97 ? 7.708 -11.790 -7.639 1.00 97.31 97 ASN A C 1
ATOM 750 O O . ASN A 1 97 ? 7.521 -12.814 -6.986 1.00 97.31 97 ASN A O 1
ATOM 754 N N . CYS A 1 98 ? 6.922 -10.717 -7.496 1.00 97.38 98 CYS A N 1
ATOM 755 C CA . CYS A 1 98 ? 5.816 -10.663 -6.533 1.00 97.38 98 CYS A CA 1
ATOM 756 C C . CYS A 1 98 ? 4.734 -11.713 -6.832 1.00 97.38 98 CYS A C 1
ATOM 758 O O . CYS A 1 98 ? 4.245 -12.369 -5.916 1.00 97.38 98 CYS A O 1
ATOM 760 N N . THR A 1 99 ? 4.407 -11.940 -8.110 1.00 97.50 99 THR A N 1
ATOM 761 C CA . THR A 1 99 ? 3.451 -12.988 -8.509 1.00 97.50 99 THR A CA 1
ATOM 762 C C . THR A 1 99 ? 3.985 -14.377 -8.170 1.00 97.50 99 THR A C 1
ATOM 764 O O . THR A 1 99 ? 3.228 -15.244 -7.747 1.00 97.50 99 THR A O 1
ATOM 767 N N . PHE A 1 100 ? 5.289 -14.606 -8.323 1.00 97.19 100 PHE A N 1
ATOM 768 C CA . PHE A 1 100 ? 5.910 -15.877 -7.964 1.00 97.19 100 PHE A CA 1
ATOM 769 C C . PHE A 1 100 ? 5.926 -16.106 -6.447 1.00 97.19 100 PHE A C 1
ATOM 771 O O . PHE A 1 100 ? 5.662 -17.219 -6.003 1.00 97.19 100 PHE A O 1
ATOM 778 N N . ILE A 1 101 ? 6.168 -15.060 -5.647 1.00 96.25 101 ILE A N 1
ATOM 779 C CA . ILE A 1 101 ? 6.048 -15.117 -4.180 1.00 96.25 101 ILE A CA 1
ATOM 780 C C . ILE A 1 101 ? 4.612 -15.478 -3.774 1.00 96.25 101 ILE A C 1
ATOM 782 O O . ILE A 1 101 ? 4.431 -16.386 -2.968 1.00 96.25 101 ILE A O 1
ATOM 786 N N . LEU A 1 102 ? 3.606 -14.844 -4.389 1.00 96.81 102 LEU A N 1
ATOM 787 C CA . LEU A 1 102 ? 2.194 -15.195 -4.198 1.00 96.81 102 LEU A CA 1
ATOM 788 C C . LEU A 1 102 ? 1.929 -16.673 -4.528 1.00 96.81 102 LEU A C 1
ATOM 790 O O . LEU A 1 102 ? 1.332 -17.378 -3.725 1.00 96.81 102 LEU A O 1
ATOM 794 N N . CYS A 1 103 ? 2.428 -17.165 -5.667 1.00 97.25 103 CYS A N 1
ATOM 795 C CA . CYS A 1 103 ? 2.251 -18.566 -6.071 1.00 97.25 103 CYS A CA 1
ATOM 796 C C . CYS A 1 103 ? 2.917 -19.564 -5.107 1.00 97.25 103 CYS A C 1
ATOM 798 O O . CYS A 1 103 ? 2.489 -20.709 -5.030 1.00 97.25 103 CYS A O 1
ATOM 800 N N . LYS A 1 104 ? 3.958 -19.155 -4.371 1.00 95.00 104 LYS A N 1
ATOM 801 C CA . LYS A 1 104 ? 4.580 -19.992 -3.334 1.00 95.00 104 LYS A CA 1
ATOM 802 C C . LYS A 1 104 ? 3.741 -20.097 -2.056 1.00 95.00 104 LYS A C 1
ATOM 804 O O . LYS A 1 104 ? 4.073 -20.918 -1.207 1.00 95.00 104 LYS A O 1
ATOM 809 N N . GLY A 1 105 ? 2.722 -19.251 -1.881 1.00 92.56 105 GLY A N 1
ATOM 810 C CA . GLY A 1 105 ? 1.894 -19.220 -0.671 1.00 92.56 105 GLY A CA 1
ATOM 811 C C . GLY A 1 105 ? 2.645 -18.779 0.591 1.00 92.56 105 GLY A C 1
ATOM 812 O O . GLY A 1 105 ? 2.181 -19.029 1.700 1.00 92.56 105 GLY A O 1
ATOM 813 N N . LEU A 1 106 ? 3.815 -18.146 0.447 1.00 88.25 106 LEU A N 1
ATOM 814 C CA . LEU A 1 106 ? 4.611 -17.669 1.578 1.00 88.25 106 LEU A CA 1
ATOM 815 C C . LEU A 1 106 ? 4.148 -16.274 1.993 1.00 88.25 106 LEU A C 1
ATOM 817 O O . LEU A 1 106 ? 4.055 -15.369 1.163 1.00 88.25 106 LEU A O 1
ATOM 821 N N . TYR A 1 107 ? 3.926 -16.087 3.290 1.00 91.25 107 TYR A N 1
ATOM 822 C CA . TYR A 1 107 ? 3.593 -14.797 3.881 1.00 91.25 107 TYR A CA 1
ATOM 823 C C . TYR A 1 107 ? 4.307 -14.623 5.222 1.00 91.25 107 TYR A C 1
ATOM 825 O O . TYR A 1 107 ? 4.741 -15.584 5.854 1.00 91.25 107 TYR A O 1
ATOM 833 N N . THR A 1 108 ? 4.437 -13.371 5.647 1.00 93.69 108 THR A N 1
ATOM 834 C CA . THR A 1 108 ? 5.014 -12.993 6.937 1.00 93.69 108 THR A CA 1
ATOM 835 C C . THR A 1 108 ? 4.119 -11.963 7.603 1.00 93.69 108 THR A C 1
ATOM 837 O O . THR A 1 108 ? 3.388 -11.236 6.929 1.00 93.69 108 THR A O 1
ATOM 840 N N . GLN A 1 109 ? 4.185 -11.891 8.929 1.00 94.81 109 GLN A N 1
ATOM 841 C CA . GLN A 1 109 ? 3.580 -10.791 9.666 1.00 94.81 109 GLN A CA 1
ATOM 842 C C . GLN A 1 109 ? 4.288 -9.476 9.326 1.00 94.81 109 GLN A C 1
ATOM 844 O O . GLN A 1 109 ? 5.490 -9.455 9.048 1.00 94.81 109 GLN A O 1
ATOM 849 N N . MET A 1 110 ? 3.515 -8.395 9.338 1.00 95.25 110 MET A N 1
ATOM 850 C CA . MET A 1 110 ? 3.975 -7.036 9.093 1.00 95.25 110 MET A CA 1
ATOM 851 C C . MET A 1 110 ? 3.450 -6.116 10.186 1.00 95.25 110 MET A C 1
ATOM 853 O O . MET A 1 110 ? 2.308 -6.257 10.628 1.00 95.25 110 MET A O 1
ATOM 857 N N . ASP A 1 111 ? 4.276 -5.154 10.576 1.00 95.81 111 ASP A N 1
ATOM 858 C CA . ASP A 1 111 ? 3.885 -4.135 11.537 1.00 95.81 111 ASP A CA 1
ATOM 859 C C . ASP A 1 111 ? 2.941 -3.110 10.899 1.00 95.81 111 ASP A C 1
ATOM 861 O O . ASP A 1 111 ? 3.044 -2.772 9.717 1.00 95.81 111 ASP A O 1
ATOM 865 N N . LEU A 1 112 ? 2.033 -2.576 11.716 1.00 96.88 112 LEU A N 1
ATOM 866 C CA . LEU A 1 112 ? 1.183 -1.444 11.364 1.00 96.88 112 LEU A CA 1
ATOM 867 C C . LEU A 1 112 ? 1.375 -0.313 12.365 1.00 96.88 112 LEU A C 1
ATOM 869 O O . LEU A 1 112 ? 1.397 -0.520 13.578 1.00 96.88 112 LEU A O 1
ATOM 873 N N . VAL A 1 113 ? 1.425 0.910 11.849 1.00 97.25 113 VAL A N 1
ATOM 874 C CA . VAL A 1 113 ? 1.468 2.132 12.646 1.00 97.25 113 VAL A CA 1
ATOM 875 C C . VAL A 1 113 ? 0.067 2.722 12.726 1.00 97.25 113 VAL A C 1
ATOM 877 O O . VAL A 1 113 ? -0.548 3.032 11.707 1.00 97.25 113 VAL A O 1
ATOM 880 N N . SER A 1 114 ? -0.430 2.910 13.947 1.00 97.31 114 SER A N 1
ATOM 881 C CA . SER A 1 114 ? -1.664 3.650 14.217 1.00 97.31 114 SER A CA 1
ATOM 882 C C . SER A 1 114 ? -1.354 5.139 14.342 1.00 97.31 114 SER A C 1
ATOM 884 O O . SER A 1 114 ? -0.636 5.545 15.252 1.00 97.31 114 SER A O 1
ATOM 886 N N . LEU A 1 115 ? -1.946 5.954 13.478 1.00 96.69 115 LEU A N 1
ATOM 887 C CA . LEU A 1 115 ? -1.769 7.400 13.435 1.00 96.69 115 LEU A CA 1
ATOM 888 C C . LEU A 1 115 ? -3.052 8.091 13.897 1.00 96.69 115 LEU A C 1
ATOM 890 O O . LEU A 1 115 ? -4.141 7.756 13.434 1.00 96.69 115 LEU A O 1
ATOM 894 N N . SER A 1 116 ? -2.913 9.068 14.791 1.00 96.50 116 SER A N 1
ATOM 895 C CA . SER A 1 116 ? -4.016 9.898 15.284 1.00 96.50 116 SER A CA 1
ATOM 896 C C . SER A 1 116 ? -3.701 11.366 15.026 1.00 96.50 116 SER A C 1
ATOM 898 O O . SER A 1 116 ? -2.621 11.843 15.371 1.00 96.50 116 SER A O 1
ATOM 900 N N . THR A 1 117 ? -4.636 12.092 14.421 1.00 95.25 117 THR A N 1
ATOM 901 C CA . THR A 1 117 ? -4.497 13.528 14.158 1.00 95.25 117 THR A CA 1
ATOM 902 C C . THR A 1 117 ? -5.061 14.355 15.308 1.00 95.25 117 THR A C 1
ATOM 904 O O . THR A 1 117 ? -5.902 13.894 16.078 1.00 95.25 117 THR A O 1
ATOM 907 N N . ALA A 1 118 ? -4.674 15.631 15.371 1.00 95.00 118 ALA A N 1
ATOM 908 C CA . ALA A 1 118 ? -5.253 16.589 16.315 1.00 95.00 118 ALA A CA 1
ATOM 909 C C . ALA A 1 118 ? -6.776 16.769 16.143 1.00 95.00 118 ALA A C 1
ATOM 911 O O . ALA A 1 118 ? -7.462 17.124 17.094 1.00 95.00 118 ALA A O 1
ATOM 912 N N . SER A 1 119 ? -7.321 16.490 14.952 1.00 96.19 119 SER A N 1
ATOM 913 C CA . SER A 1 119 ? -8.769 16.495 14.701 1.00 96.19 119 SER A CA 1
ATOM 914 C C . SER A 1 119 ? -9.498 15.255 15.235 1.00 96.19 119 SER A C 1
ATOM 916 O O . SER A 1 119 ? -10.702 15.130 15.037 1.00 96.19 119 SER A O 1
ATOM 918 N N . GLY A 1 120 ? -8.786 14.317 15.867 1.00 95.31 120 GLY A N 1
ATOM 919 C CA . GLY A 1 120 ? -9.342 13.060 16.366 1.00 95.31 120 GLY A CA 1
ATOM 920 C C . GLY A 1 120 ? -9.504 11.975 15.298 1.00 95.31 120 GLY A C 1
ATOM 921 O O . GLY A 1 120 ? -9.981 10.886 15.611 1.00 95.31 120 GLY A O 1
ATOM 922 N N . LYS A 1 121 ? -9.091 12.225 14.045 1.00 95.12 121 LYS A N 1
ATOM 923 C CA . LYS A 1 121 ? -9.111 11.199 12.997 1.00 95.12 121 LYS A CA 1
ATOM 924 C C . LYS A 1 121 ? -8.006 10.182 13.265 1.00 95.12 121 LYS A C 1
ATOM 926 O O . LYS A 1 121 ? -6.856 10.556 13.489 1.00 95.12 121 LYS A O 1
ATOM 931 N N . ARG A 1 122 ? -8.351 8.900 13.179 1.00 96.12 122 ARG A N 1
ATOM 932 C CA . ARG A 1 122 ? -7.407 7.788 13.270 1.00 96.12 122 ARG A CA 1
ATOM 933 C C . ARG A 1 122 ? -7.294 7.083 11.922 1.00 96.12 122 ARG A C 1
ATOM 935 O O . ARG A 1 122 ? -8.301 6.921 11.242 1.00 96.12 122 ARG A O 1
ATOM 942 N N . PHE A 1 123 ? -6.088 6.686 11.542 1.00 95.88 123 PHE A N 1
ATOM 943 C CA . PHE A 1 123 ? -5.825 5.860 10.362 1.00 95.88 123 PHE A CA 1
ATOM 944 C C . PHE A 1 123 ? -4.556 5.028 10.561 1.00 95.88 123 PHE A C 1
ATOM 946 O O . PHE A 1 123 ? -3.802 5.242 11.510 1.00 95.88 123 PHE A O 1
ATOM 953 N N . PHE A 1 124 ? -4.327 4.063 9.677 1.00 97.69 124 PHE A N 1
ATOM 954 C CA . PHE A 1 124 ? -3.241 3.095 9.786 1.00 97.69 124 PHE A CA 1
ATOM 955 C C . PHE A 1 124 ? -2.301 3.191 8.586 1.00 97.69 124 PHE A C 1
ATOM 957 O O . PHE A 1 124 ? -2.748 3.360 7.451 1.00 97.69 124 PHE A O 1
ATOM 964 N N . SER A 1 125 ? -0.997 3.084 8.840 1.00 97.12 125 SER A N 1
ATOM 965 C CA . SER A 1 125 ? 0.050 3.046 7.814 1.00 97.12 125 SER A CA 1
ATOM 966 C C . SER A 1 125 ? 0.880 1.772 7.949 1.00 97.12 125 SER A C 1
ATOM 968 O O . SER A 1 125 ? 1.201 1.357 9.060 1.00 97.12 125 SER A O 1
ATOM 970 N N . PHE A 1 126 ? 1.235 1.166 6.815 1.00 95.88 126 PHE A N 1
ATOM 971 C CA . PHE A 1 126 ? 2.076 -0.037 6.738 1.00 95.88 126 PHE A CA 1
ATOM 972 C C . PHE A 1 126 ? 3.489 0.241 6.203 1.00 95.88 126 PHE A C 1
ATOM 974 O O . PHE A 1 126 ? 4.329 -0.652 6.208 1.00 95.88 126 PHE A O 1
ATOM 981 N N . LEU A 1 127 ? 3.743 1.444 5.674 1.00 93.75 127 LEU A N 1
ATOM 982 C CA . LEU A 1 127 ? 4.992 1.758 4.971 1.00 93.75 127 LEU A CA 1
ATOM 983 C C . LEU A 1 127 ? 5.742 2.911 5.626 1.00 93.75 127 LEU A C 1
ATOM 985 O O . LEU A 1 127 ? 6.925 2.800 5.927 1.00 93.75 127 LEU A O 1
ATOM 989 N N . GLY A 1 128 ? 5.061 4.033 5.835 1.00 91.50 128 GLY A N 1
ATOM 990 C CA . GLY A 1 128 ? 5.698 5.218 6.381 1.00 91.50 128 GLY A CA 1
ATOM 991 C C . GLY A 1 128 ? 4.738 6.380 6.561 1.00 91.50 128 GLY A C 1
ATOM 992 O O . GLY A 1 128 ? 3.602 6.372 6.082 1.00 91.50 128 GLY A O 1
ATOM 993 N N . PHE A 1 129 ? 5.224 7.381 7.282 1.00 91.69 129 PHE A N 1
ATOM 994 C CA . PHE A 1 129 ? 4.608 8.689 7.425 1.00 91.69 129 PHE A CA 1
ATOM 995 C C . PHE A 1 129 ? 5.667 9.732 7.063 1.00 91.69 129 PHE A C 1
ATOM 997 O O . PHE A 1 129 ? 6.742 9.755 7.661 1.00 91.69 129 PHE A O 1
ATOM 1004 N N . GLY A 1 130 ? 5.378 10.556 6.058 1.00 91.81 130 GLY A N 1
ATOM 1005 C CA . GLY A 1 130 ? 6.264 11.625 5.604 1.00 91.81 130 GLY A CA 1
ATOM 1006 C C . GLY A 1 130 ? 5.755 12.993 6.045 1.00 91.81 130 GLY A C 1
ATOM 1007 O O . GLY A 1 130 ? 4.549 13.241 6.022 1.00 91.81 130 GLY A O 1
ATOM 1008 N N . TRP A 1 131 ? 6.680 13.890 6.391 1.00 94.25 131 TRP A N 1
ATOM 1009 C CA . TRP A 1 131 ? 6.412 15.313 6.602 1.00 94.25 131 TRP A CA 1
ATOM 1010 C C . TRP A 1 131 ? 7.508 16.175 5.963 1.00 94.25 131 TRP A C 1
ATOM 1012 O O . TRP A 1 131 ? 8.684 15.803 5.955 1.00 94.25 131 TRP A O 1
ATOM 1022 N N . GLY A 1 132 ? 7.123 17.343 5.444 1.00 95.19 132 GLY A N 1
ATOM 1023 C CA . GLY A 1 132 ? 8.034 18.298 4.818 1.00 95.19 132 GLY A CA 1
ATOM 1024 C C . GLY A 1 132 ? 8.397 17.904 3.387 1.00 95.19 132 GLY A C 1
ATOM 1025 O O . GLY A 1 132 ? 7.523 17.583 2.589 1.00 95.19 132 GLY A O 1
ATOM 1026 N N . PHE A 1 133 ? 9.691 17.927 3.061 1.00 95.62 133 PHE A N 1
ATOM 1027 C CA . PHE A 1 133 ? 10.182 17.808 1.684 1.00 95.62 133 PHE A CA 1
ATOM 1028 C C . PHE A 1 133 ? 9.640 16.583 0.929 1.00 95.62 133 PHE A C 1
ATOM 1030 O O . PHE A 1 133 ? 9.193 16.718 -0.205 1.00 95.62 133 PHE A O 1
ATOM 1037 N N . ILE A 1 134 ? 9.659 15.398 1.549 1.00 93.56 134 ILE A N 1
ATOM 1038 C CA . ILE A 1 134 ? 9.186 14.160 0.905 1.00 93.56 134 ILE A CA 1
ATOM 1039 C C . ILE A 1 134 ? 7.686 14.256 0.593 1.00 93.56 134 ILE A C 1
ATOM 1041 O O . ILE A 1 134 ? 7.273 13.909 -0.509 1.00 93.56 134 ILE A O 1
ATOM 1045 N N . SER A 1 135 ? 6.891 14.802 1.517 1.00 93.81 135 SER A N 1
ATOM 1046 C CA . SER A 1 135 ? 5.453 15.014 1.314 1.00 93.81 135 SER A CA 1
ATOM 1047 C C . SER A 1 135 ? 5.172 16.004 0.187 1.00 93.81 135 SER A C 1
ATOM 1049 O O . SER A 1 135 ? 4.271 15.772 -0.614 1.00 93.81 135 SER A O 1
ATOM 1051 N N . ASP A 1 136 ? 5.952 17.084 0.096 1.00 94.94 136 ASP A N 1
ATOM 1052 C CA . ASP A 1 136 ? 5.825 18.053 -0.994 1.00 94.94 136 ASP A CA 1
ATOM 1053 C C . ASP A 1 136 ? 6.161 17.404 -2.344 1.00 94.94 136 ASP A C 1
ATOM 1055 O O . ASP A 1 136 ? 5.440 17.626 -3.311 1.00 94.94 136 ASP A O 1
ATOM 1059 N N . VAL A 1 137 ? 7.187 16.545 -2.415 1.00 94.62 137 VAL A N 1
ATOM 1060 C CA . VAL A 1 137 ? 7.501 15.768 -3.630 1.00 94.62 137 VAL A CA 1
ATOM 1061 C C . VAL A 1 137 ? 6.356 14.827 -4.002 1.00 94.62 137 VAL A C 1
ATOM 1063 O O . VAL A 1 137 ? 5.992 14.746 -5.180 1.00 94.62 137 VAL A O 1
ATOM 1066 N N . ASP A 1 138 ? 5.784 14.119 -3.029 1.00 92.25 138 ASP A N 1
ATOM 1067 C CA . ASP A 1 138 ? 4.653 13.221 -3.264 1.00 92.25 138 ASP A CA 1
ATOM 1068 C C . ASP A 1 138 ? 3.455 13.986 -3.840 1.00 92.25 138 ASP A C 1
ATOM 1070 O O . ASP A 1 138 ? 2.927 13.586 -4.879 1.00 92.25 138 ASP A O 1
ATOM 1074 N N . ILE A 1 139 ? 3.090 15.124 -3.238 1.00 92.69 139 ILE A N 1
ATOM 1075 C CA . ILE A 1 139 ? 1.972 15.977 -3.673 1.00 92.69 139 ILE A CA 1
ATOM 1076 C C . ILE A 1 139 ? 2.252 16.605 -5.047 1.00 92.69 139 ILE A C 1
ATOM 1078 O O . ILE A 1 139 ? 1.452 16.461 -5.975 1.00 92.69 139 ILE A O 1
ATOM 1082 N N . ASP A 1 140 ? 3.394 17.275 -5.214 1.00 92.75 140 ASP A N 1
ATOM 1083 C CA . ASP A 1 140 ? 3.722 18.010 -6.439 1.00 92.75 140 ASP A CA 1
ATOM 1084 C C . ASP A 1 140 ? 3.960 17.082 -7.631 1.00 92.75 140 ASP A C 1
ATOM 1086 O O . ASP A 1 140 ? 3.814 17.509 -8.778 1.00 92.75 140 ASP A O 1
ATOM 1090 N N . SER A 1 141 ? 4.331 15.820 -7.401 1.00 92.94 141 SER A N 1
ATOM 1091 C CA . SER A 1 141 ? 4.558 14.865 -8.485 1.00 92.94 141 SER A CA 1
ATOM 1092 C C . SER A 1 141 ? 3.278 14.223 -9.033 1.00 92.94 141 SER A C 1
ATOM 1094 O O . SER A 1 141 ? 3.332 13.609 -10.101 1.00 92.94 141 SER A O 1
ATOM 1096 N N . GLU A 1 142 ? 2.117 14.392 -8.386 1.00 91.69 142 GLU A N 1
ATOM 1097 C CA . GLU A 1 142 ? 0.849 13.799 -8.849 1.00 91.69 142 GLU A CA 1
ATOM 1098 C C . GLU A 1 142 ? 0.410 14.321 -10.227 1.00 91.69 142 GLU A C 1
ATOM 1100 O O . GLU A 1 142 ? -0.059 13.547 -11.063 1.00 91.69 142 GLU A O 1
ATOM 1105 N N . LYS A 1 143 ? 0.668 15.595 -10.556 1.00 92.94 143 LYS A N 1
ATOM 1106 C CA . LYS A 1 143 ? 0.434 16.143 -11.916 1.00 92.94 143 LYS A CA 1
ATOM 1107 C C . LYS A 1 143 ? 1.270 15.452 -13.006 1.00 92.94 143 LYS A C 1
ATOM 1109 O O . LYS A 1 143 ? 0.975 15.579 -14.192 1.00 92.94 143 LYS A O 1
ATOM 1114 N N . TYR A 1 144 ? 2.304 14.705 -12.618 1.00 92.50 144 TYR A N 1
ATOM 1115 C CA . TYR A 1 144 ? 3.192 13.961 -13.508 1.00 92.50 144 TYR A CA 1
ATOM 1116 C C . TYR A 1 144 ? 2.944 12.450 -13.466 1.00 92.50 144 TYR A C 1
ATOM 1118 O O . TYR A 1 144 ? 3.818 11.674 -13.846 1.00 92.50 144 TYR A O 1
ATOM 1126 N N . ARG A 1 145 ? 1.763 11.996 -13.029 1.00 88.94 145 ARG A N 1
ATOM 1127 C CA . ARG A 1 145 ? 1.435 10.563 -12.898 1.00 88.94 145 ARG A CA 1
ATOM 1128 C C . ARG A 1 145 ? 1.650 9.752 -14.182 1.00 88.94 145 ARG A C 1
ATOM 1130 O O . ARG A 1 145 ? 2.014 8.581 -14.107 1.00 88.94 145 ARG A O 1
ATOM 1137 N N . TRP A 1 146 ? 1.510 10.389 -15.347 1.00 91.31 146 TRP A N 1
ATOM 1138 C CA . TRP A 1 146 ? 1.791 9.804 -16.664 1.00 91.31 146 TRP A CA 1
ATOM 1139 C C . TRP A 1 146 ? 3.265 9.397 -16.869 1.00 91.31 146 TRP A C 1
ATOM 1141 O O . TRP A 1 146 ? 3.544 8.534 -17.696 1.00 91.31 146 TRP A O 1
ATOM 1151 N N . LEU A 1 147 ? 4.206 9.945 -16.088 1.00 90.19 147 LEU A N 1
ATOM 1152 C CA . LEU A 1 147 ? 5.623 9.551 -16.082 1.00 90.19 147 LEU A CA 1
ATOM 1153 C C . LEU A 1 147 ? 5.903 8.265 -15.284 1.00 90.19 147 LEU A C 1
ATOM 1155 O O . LEU A 1 147 ? 7.051 7.815 -15.211 1.00 90.19 147 LEU A O 1
ATOM 1159 N N . GLY A 1 148 ? 4.891 7.667 -14.649 1.00 89.75 148 GLY A N 1
ATOM 1160 C CA . GLY A 1 148 ? 5.089 6.519 -13.769 1.00 89.75 148 GLY A CA 1
ATOM 1161 C C . GLY A 1 148 ? 6.022 6.869 -12.605 1.00 89.75 148 GLY A C 1
ATOM 1162 O O . GLY A 1 148 ? 5.885 7.925 -11.994 1.00 89.75 148 GLY A O 1
ATOM 1163 N N . SER A 1 149 ? 6.984 5.999 -12.291 1.00 87.81 149 SER A N 1
ATOM 1164 C CA . SER A 1 149 ? 7.912 6.207 -11.167 1.00 87.81 149 SER A CA 1
ATOM 1165 C C . SER A 1 149 ? 8.870 7.391 -11.360 1.00 87.81 149 SER A C 1
ATOM 1167 O O . SER A 1 149 ? 9.353 7.948 -10.378 1.00 87.81 149 SER A O 1
ATOM 1169 N N . ALA A 1 150 ? 9.125 7.827 -12.600 1.00 92.06 150 ALA A N 1
ATOM 1170 C CA . ALA A 1 150 ? 10.010 8.965 -12.871 1.00 92.06 150 ALA A CA 1
ATOM 1171 C C . ALA A 1 150 ? 9.448 10.298 -12.340 1.00 92.06 150 ALA A C 1
ATOM 1173 O O . ALA A 1 150 ? 10.201 11.255 -12.147 1.00 92.06 150 ALA A O 1
ATOM 1174 N N . ARG A 1 151 ? 8.141 10.349 -12.033 1.00 92.94 151 ARG A N 1
ATOM 1175 C CA . ARG A 1 151 ? 7.490 11.505 -11.404 1.00 92.94 151 ARG A CA 1
ATOM 1176 C C . ARG A 1 151 ? 8.177 11.934 -10.107 1.00 92.94 151 ARG A C 1
ATOM 1178 O O . ARG A 1 151 ? 8.280 13.128 -9.854 1.00 92.94 151 ARG A O 1
ATOM 1185 N N . PHE A 1 152 ? 8.682 10.982 -9.320 1.00 92.69 152 PHE A N 1
ATOM 1186 C CA . PHE A 1 152 ? 9.314 11.262 -8.031 1.00 92.69 152 PHE A CA 1
ATOM 1187 C C . PHE A 1 152 ? 10.684 11.918 -8.202 1.00 92.69 152 PHE A C 1
ATOM 1189 O O . PHE A 1 152 ? 11.032 12.825 -7.451 1.00 92.69 152 PHE A O 1
ATOM 1196 N N . THR A 1 153 ? 11.437 11.529 -9.236 1.00 94.56 153 THR A N 1
ATOM 1197 C CA . THR A 1 153 ? 12.704 12.185 -9.587 1.00 94.56 153 THR A CA 1
ATOM 1198 C C . THR A 1 153 ? 12.455 13.620 -10.042 1.00 94.56 153 THR A C 1
ATOM 1200 O O . THR A 1 153 ? 13.110 14.539 -9.556 1.00 94.56 153 THR A O 1
ATOM 1203 N N . LEU A 1 154 ? 11.471 13.836 -10.922 1.00 93.56 154 LEU A N 1
ATOM 1204 C CA . LEU A 1 154 ? 11.123 15.178 -11.394 1.00 93.56 154 LEU A CA 1
ATOM 1205 C C . LEU A 1 154 ? 10.592 16.067 -10.258 1.00 93.56 154 LEU A C 1
ATOM 1207 O O . LEU A 1 154 ? 11.018 17.214 -10.131 1.00 93.56 154 LEU A O 1
ATOM 1211 N N . GLY A 1 155 ? 9.706 15.529 -9.415 1.00 94.00 155 GLY A N 1
ATOM 1212 C CA . GLY A 1 155 ? 9.186 16.214 -8.231 1.00 94.00 155 GLY A CA 1
ATOM 1213 C C . GLY A 1 155 ? 10.306 16.612 -7.273 1.00 94.00 155 GLY A C 1
ATOM 1214 O O . GLY A 1 155 ? 10.391 17.772 -6.886 1.00 94.00 155 GLY A O 1
ATOM 1215 N N . THR A 1 156 ? 11.239 15.695 -6.994 1.00 95.94 156 THR A N 1
ATOM 1216 C CA . THR A 1 156 ? 12.432 15.978 -6.180 1.00 95.94 156 THR A CA 1
ATOM 1217 C C . THR A 1 156 ? 13.229 17.155 -6.734 1.00 95.94 156 THR A C 1
ATOM 1219 O O . THR A 1 156 ? 13.536 18.081 -5.988 1.00 95.94 156 THR A O 1
ATOM 1222 N N . LEU A 1 157 ? 13.529 17.174 -8.037 1.00 95.75 157 LEU A N 1
ATOM 1223 C CA . LEU A 1 157 ? 14.266 18.282 -8.656 1.00 95.75 157 LEU A CA 1
ATOM 1224 C C . LEU A 1 157 ? 13.506 19.614 -8.550 1.00 95.75 157 LEU A C 1
ATOM 1226 O O . LEU A 1 157 ? 14.108 20.648 -8.256 1.00 95.75 157 LEU A O 1
ATOM 1230 N N . GLN A 1 158 ? 12.184 19.594 -8.746 1.00 93.19 158 GLN A N 1
ATOM 1231 C CA . GLN A 1 158 ? 11.339 20.782 -8.626 1.00 93.19 158 GLN A CA 1
ATOM 1232 C C . GLN A 1 158 ? 11.331 21.332 -7.190 1.00 93.19 158 GLN A C 1
ATOM 1234 O O . GLN A 1 158 ? 11.475 22.541 -6.994 1.00 93.19 158 GLN A O 1
ATOM 1239 N N . CYS A 1 159 ? 11.174 20.459 -6.193 1.00 92.38 159 CYS A N 1
ATOM 1240 C CA . CYS A 1 159 ? 11.177 20.837 -4.782 1.00 92.38 159 CYS A CA 1
ATOM 1241 C C . CYS A 1 159 ? 12.567 21.308 -4.332 1.00 92.38 159 CYS A C 1
ATOM 1243 O O . CYS A 1 159 ? 12.658 22.282 -3.590 1.00 92.38 159 CYS A O 1
ATOM 1245 N N . LEU A 1 160 ? 13.653 20.693 -4.822 1.00 95.00 160 LEU A N 1
ATOM 1246 C CA . LEU A 1 160 ? 15.028 21.132 -4.540 1.00 95.00 160 LEU A CA 1
ATOM 1247 C C . LEU A 1 160 ? 15.291 22.553 -5.045 1.00 95.00 160 LEU A C 1
ATOM 1249 O O . LEU A 1 160 ? 15.898 23.353 -4.337 1.00 95.00 160 LEU A O 1
ATOM 1253 N N . ALA A 1 161 ? 14.791 22.899 -6.233 1.00 94.44 161 ALA A N 1
ATOM 1254 C CA . ALA A 1 161 ? 14.925 24.250 -6.778 1.00 94.44 161 ALA A CA 1
ATOM 1255 C C . ALA A 1 161 ? 14.175 25.318 -5.952 1.00 94.44 161 ALA A C 1
ATOM 1257 O O . ALA A 1 161 ? 14.457 26.508 -6.080 1.00 94.44 161 ALA A O 1
ATOM 1258 N N . LYS A 1 162 ? 13.217 24.907 -5.112 1.00 92.19 162 LYS A N 1
ATOM 1259 C CA . LYS A 1 162 ? 12.415 25.773 -4.237 1.00 92.19 162 LYS A CA 1
ATOM 1260 C C . LYS A 1 162 ? 12.466 25.284 -2.789 1.00 92.19 162 LYS A C 1
ATOM 1262 O O . LYS A 1 162 ? 11.427 25.222 -2.136 1.00 92.19 162 LYS A O 1
ATOM 1267 N N . LEU A 1 163 ? 13.655 24.906 -2.315 1.00 93.94 163 LEU A N 1
ATOM 1268 C CA . LEU A 1 163 ? 13.829 24.262 -1.015 1.00 93.94 163 LEU A CA 1
ATOM 1269 C C . LEU A 1 163 ? 13.222 25.101 0.119 1.00 93.94 163 LEU A C 1
ATOM 1271 O O . LEU A 1 163 ? 13.489 26.297 0.245 1.00 93.94 163 LEU A O 1
ATOM 1275 N N . ARG A 1 164 ? 12.413 24.451 0.958 1.00 92.94 164 ARG A N 1
ATOM 1276 C CA . ARG A 1 164 ? 11.767 25.047 2.132 1.00 92.94 164 ARG A CA 1
ATOM 1277 C C . ARG A 1 164 ? 12.216 24.332 3.395 1.00 92.94 164 ARG A C 1
ATOM 1279 O O . ARG A 1 164 ? 12.539 23.146 3.369 1.00 92.94 164 ARG A O 1
ATOM 1286 N N . VAL A 1 165 ? 12.192 25.064 4.503 1.00 94.88 165 VAL A N 1
ATOM 1287 C CA . VAL A 1 165 ? 12.399 24.517 5.845 1.00 94.88 165 VAL A CA 1
ATOM 1288 C C . VAL A 1 165 ? 11.056 24.483 6.555 1.00 94.88 165 VAL A C 1
ATOM 1290 O O . VAL A 1 165 ? 10.301 25.454 6.517 1.00 94.88 165 VAL A O 1
ATOM 1293 N N . TYR A 1 166 ? 10.774 23.366 7.212 1.00 95.94 166 TYR A N 1
ATOM 1294 C CA . TYR A 1 166 ? 9.545 23.144 7.958 1.00 95.94 166 TYR A CA 1
ATOM 1295 C C . TYR A 1 166 ? 9.920 23.047 9.435 1.00 95.94 166 TYR A C 1
ATOM 1297 O O . TYR A 1 166 ? 10.873 22.354 9.791 1.00 95.94 166 TYR A O 1
ATOM 1305 N N . GLN A 1 167 ? 9.198 23.757 10.300 1.00 96.25 167 GLN A N 1
ATOM 1306 C CA . GLN A 1 167 ? 9.413 23.706 11.746 1.00 96.25 167 GLN A CA 1
ATOM 1307 C C . GLN A 1 167 ? 8.459 22.694 12.377 1.00 96.25 167 GLN A C 1
ATOM 1309 O O . GLN A 1 167 ? 7.259 22.718 12.112 1.00 96.25 167 GLN A O 1
ATOM 1314 N N . GLY A 1 168 ? 8.997 21.803 13.205 1.00 93.19 168 GLY A N 1
ATOM 1315 C CA . GLY A 1 168 ? 8.244 20.740 13.860 1.00 93.19 168 GLY A CA 1
ATOM 1316 C C . GLY A 1 168 ? 8.914 20.326 15.164 1.00 93.19 168 GLY A C 1
ATOM 1317 O O . GLY A 1 168 ? 10.089 20.617 15.390 1.00 93.19 168 GLY A O 1
ATOM 1318 N N . ARG A 1 169 ? 8.155 19.660 16.036 1.00 93.44 169 ARG A N 1
ATOM 1319 C CA . ARG A 1 169 ? 8.644 19.131 17.311 1.00 93.44 169 ARG A CA 1
ATOM 1320 C C . ARG A 1 169 ? 8.159 17.698 17.487 1.00 93.44 169 ARG A C 1
ATOM 1322 O O . ARG A 1 169 ? 6.984 17.421 17.263 1.00 93.44 169 ARG A O 1
ATOM 1329 N N . LEU A 1 170 ? 9.071 16.823 17.895 1.00 89.81 170 LEU A N 1
ATOM 1330 C CA . LEU A 1 170 ? 8.770 15.473 18.362 1.00 89.81 170 LEU A CA 1
ATOM 1331 C C . LEU A 1 170 ? 8.773 15.503 19.893 1.00 89.81 170 LEU A C 1
ATOM 1333 O O . LEU A 1 170 ? 9.628 16.166 20.490 1.00 89.81 170 LEU A O 1
ATOM 1337 N N . PHE A 1 171 ? 7.781 14.859 20.496 1.00 74.38 171 PHE A N 1
ATOM 1338 C CA . PHE A 1 171 ? 7.608 14.756 21.942 1.00 74.38 171 PHE A CA 1
ATOM 1339 C C . PHE A 1 171 ? 7.751 13.303 22.371 1.00 74.38 171 PHE A C 1
ATOM 1341 O O . PHE A 1 171 ? 7.320 12.432 21.581 1.00 74.38 171 PHE A O 1
#

Radius of gyration: 17.55 Å; chains: 1; bounding box: 36×49×39 Å

Sequence (171 aa):
MLAEADIATTVFVTERAHHAHEKVRDEDLSQWDTLVVMSGDGLLFEVVNGLMERPDWREAMKKPLCILPGGSGNALAASINYYAGYDHVAKKKLLTNCTFILCKGLYTQMDLVSLSTASGKRFFSFLGFGWGFISDVDIDSEKYRWLGSARFTLGTLQCLAKLRVYQGRLF

Secondary structure (DSSP, 8-state):
-TGGGT---------STTHHHHHHHHS-GGG-S-EEEEE-HHHHHHHHHHHHTSTTHHHHTTS-EEEEE-SS--HHHHHHHHHTT-----HHHHHHHHHHHHHTT-------EEEE-TTS-EEEESS----THHHHHHHHTGGGGGGTTHHHHHHHHHHHHT---------

Organism: Geospiza fortis (NCBI:txid48883)